Protein 2BWQ (pdb70)

CATH classification: 2.60.40.150

GO terms:
  GO:0044877 protein-containing complex binding (F, IDA)
  GO:0032991 protein-containing complex (C, IDA)
  GO:0019904 protein domain specific binding (F, IDA)
  GO:0006887 exocytosis (P, TAS)
  GO:0005515 protein binding (F, IPI)
  GO:0098684 photoreceptor ribbon synapse (C, IDA)
  GO:0098831 presynaptic active zone cytoplasmic component (C, IDA)

B-factor: mean 17.69, std 7.67, range [7.99, 79.69]

Sequence (122 aa):
QFLSGQLLSIKLWFDKVGHQLLIVTIILLGAKDLPSSREDGRPRNPYVKIYFLPDRSDKNKRRTKTVKKTLEPKWNQTFIYYSPVHHRREFRERMLEITLWDQQSEFLGEILIELLETALLDDEPHWYKLQ

Foldseek 3Di:
DAALWKWKKFWAADAVQQKIKIWTFKIADHDADPVRWAFFKKKKKAKDDPPDPLRIDMFHTHPTDRIDTGGDMDMRPRHHPVCQQPIKMWMWMQGVDDTRFIDIGRRVPDPNPRDIDMDGGD

Nearest PDB structures (foldseek):
  2bwq-assembly1_A  TM=1.008E+00  e=4.999E-25  Rattus norvegicus
  1v27-assembly1_A  TM=9.248E-01  e=2.256E-18  Homo sapiens
  4ts6-assembly1_A  TM=9.741E-01  e=8.248E-16  Drosophila melanogaster
  4lcv-assembly3_C  TM=8.471E-01  e=3.266E-12  Rattus norvegicus
  4ns0-assembly1_A  TM=8.477E-01  e=4.637E-11  Rattus norvegicus

Secondary structure (DSSP, 8-state):
-----EEEEEEEEETTTTEEEEEEEEEESPPPPTTS--B-EEEEEEEESS-SGGGEEEPPPPSSBSS-EEEEEEEE-S--GGGGGG-EEEEEEEE--EEEEEEEEEGGG---SS-EEEEE--

Organism: Rattus norvegicus (NCBI:txid10116)

Solvent-accessible surface area: 7483 Å² total; per-residue (Å²): 232,177,144,46,8,40,0,9,1,55,1,100,18,34,146,131,41,72,54,0,21,0,16,0,50,7,2,58,80,7,41,49,72,181,102,57,153,46,11,38,0,18,0,36,0,17,10,22,75,105,153,52,122,116,18,62,65,94,6,164,41,43,176,162,28,61,98,1,133,21,104,46,76,14,80,3,52,86,0,62,124,212,44,6,191,126,55,54,0,32,1,6,0,57,9,101,125,89,96,16,2,53,12,89,15,86,1,60,117,20,89,47,67,64,99,65,56,121,39,149,5,166

InterPro domains:
  IPR000008 C2 domain [PF00168] (759-868)
  IPR000008 C2 domain [PF00168] (1414-1521)
  IPR000008 C2 domain [PS50004] (743-866)
  IPR000008 C2 domain [PS50004] (1401-15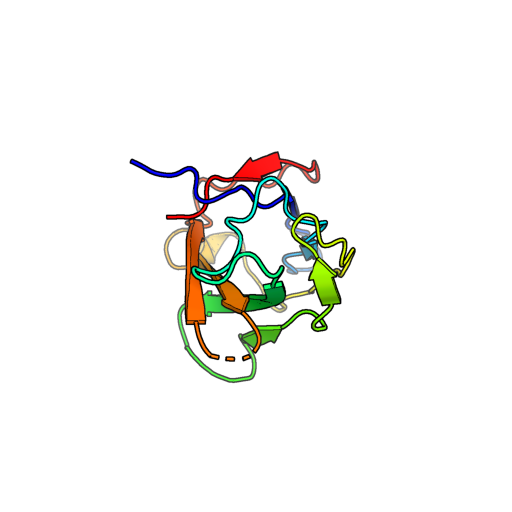19)
  IPR000008 C2 domain [SM00239] (759-866)
  IPR000008 C2 domain [SM00239] (1415-1518)
  IPR001478 PDZ domain [PF00595] (593-674)
  IPR001478 PDZ domain [PS50106] (590-676)
  IPR001478 PDZ domain [SM00228] (599-678)
  IPR010911 Rab-binding domain [PS50916] (26-154)
  IPR011011 Zinc finger, FYVE/PHD-type [SSF57903] (30-161)
  IPR013083 Zinc finger, RING/FYVE/PHD-type [G3DSA:3.30.40.10] (18-173)
  IPR017455 Zinc finger, FYVE-related [PS50178] (86-142)
  IPR035892 C2 domain superfamily [G3DSA:2.60.40.150] (744-869)
  IPR035892 C2 domain superfamily [G3DSA:2.60.40.150] (1385-1534)
  IPR035892 C2 domain superfamily [SSF49562] (742-870)
  IPR035892 C2 domain superfamily [SSF49562] (1406-1526)
  IPR036034 PDZ superfamily [G3DSA:2.30.42.10] (553-679)
  IPR036034 PDZ superfamily [SSF50156] (554-678)
  IPR039032 Rim-like [PTHR12157] (18-1554)

Structure (mmCIF, N/CA/C/O backbone):
data_2BWQ
#
_entry.id   2BWQ
#
_cell.length_a   25.455
_cell.length_b   44.807
_cell.length_c   55.756
_cell.angle_alpha   90.00
_cell.angle_beta   103.86
_cell.angle_gamma   90.00
#
_symmetry.space_group_name_H-M   'P 1 21 1'
#
loop_
_entity.id
_entity.type
_entity.pdbx_description
1 polymer 'REGULATING SYNAPTIC MEMBRANE EXOCYTOSIS PROTEIN 2'
2 non-polymer 'SULFATE ION'
3 water water
#
loop_
_atom_site.group_PDB
_atom_site.id
_atom_site.type_symbol
_atom_site.label_atom_id
_atom_site.label_alt_id
_atom_site.label_comp_id
_atom_site.label_asym_id
_atom_site.label_entity_id
_atom_site.label_seq_id
_atom_site.pdbx_PDB_ins_code
_atom_site.Cartn_x
_atom_site.Cartn_y
_atom_site.Cartn_z
_atom_site.occupancy
_atom_site.B_iso_or_equiv
_atom_site.auth_seq_id
_atom_site.auth_comp_id
_atom_site.auth_asym_id
_atom_site.auth_atom_id
_atom_site.pdbx_PDB_model_num
ATOM 1 N N . GLN A 1 1 ? 20.486 19.816 7.857 1.00 28.61 725 GLN A N 1
ATOM 2 C CA . GLN A 1 1 ? 20.624 20.352 6.452 1.00 28.01 725 GLN A CA 1
ATOM 3 C C . GLN A 1 1 ? 19.501 19.917 5.504 1.00 25.56 725 GLN A C 1
ATOM 4 O O . GLN A 1 1 ? 18.765 20.758 4.998 1.00 26.13 725 GLN A O 1
ATOM 10 N N . PHE A 1 2 ? 19.399 18.615 5.255 1.00 23.18 726 PHE A N 1
ATOM 11 C CA . PHE A 1 2 ? 18.367 18.057 4.405 1.00 22.30 726 PHE A CA 1
ATOM 12 C C . PHE A 1 2 ? 17.351 17.366 5.281 1.00 21.35 726 PHE A C 1
ATOM 13 O O . PHE A 1 2 ? 17.727 16.832 6.369 1.00 21.42 726 PHE A O 1
ATOM 21 N N . LEU A 1 3 ? 16.072 17.309 4.856 1.00 19.73 727 LEU A N 1
ATOM 22 C CA . LEU A 1 3 ? 15.058 16.498 5.566 1.00 21.47 727 LEU A CA 1
ATOM 23 C C . LEU A 1 3 ? 15.383 14.999 5.375 1.00 20.03 727 LEU A C 1
ATOM 24 O O . LEU A 1 3 ? 15.866 14.558 4.311 1.00 20.20 727 LEU A O 1
ATOM 29 N N . SER A 1 4 ? 15.118 14.204 6.399 1.00 20.27 728 SER A N 1
ATOM 30 C CA . SER A 1 4 ? 15.378 12.760 6.355 1.00 20.25 728 SER A CA 1
ATOM 31 C C . SER A 1 4 ? 14.093 11.945 6.231 1.00 19.07 728 SER A C 1
ATOM 32 O O . SER A 1 4 ? 14.138 10.766 5.871 1.00 19.69 728 SER A O 1
ATOM 35 N N . GLY A 1 5 ? 12.954 12.555 6.526 1.00 17.13 729 GLY A N 1
ATOM 36 C CA . GLY A 1 5 ? 11.698 11.805 6.416 1.00 17.11 729 GLY A CA 1
ATOM 37 C C . GLY A 1 5 ? 11.267 11.218 7.747 1.00 16.27 729 GLY A C 1
ATOM 38 O O . GLY A 1 5 ? 11.945 11.280 8.797 1.00 16.35 729 GLY A O 1
ATOM 39 N N . GLN A 1 6 ? 10.098 10.611 7.654 1.00 14.17 730 GLN A N 1
ATOM 40 C CA . GLN A 1 6 ? 9.431 10.113 8.879 1.00 13.15 730 GLN A CA 1
ATOM 41 C C . GLN A 1 6 ? 8.763 8.793 8.581 1.00 13.74 730 GLN A C 1
ATOM 42 O O . GLN A 1 6 ? 8.343 8.541 7.443 1.00 13.50 730 GLN A O 1
ATOM 48 N N A LEU A 1 7 ? 8.541 8.022 9.647 0.50 12.64 731 LEU A N 1
ATOM 49 N N B LEU A 1 7 ? 8.676 7.930 9.606 0.50 12.89 731 LEU A N 1
ATOM 50 C CA A LEU A 1 7 ? 7.932 6.699 9.550 0.50 11.31 731 LEU A CA 1
ATOM 51 C CA B LEU A 1 7 ? 7.914 6.675 9.497 0.50 11.54 731 LEU A CA 1
ATOM 52 C C A LEU A 1 7 ? 6.712 6.588 10.450 0.50 11.16 731 LEU A C 1
ATOM 53 C C B LEU A 1 7 ? 6.669 6.706 10.386 0.50 11.40 731 LEU A C 1
ATOM 54 O O A LEU A 1 7 ? 6.797 6.952 11.640 0.50 11.76 731 LEU A O 1
ATOM 55 O O B LEU A 1 7 ? 6.678 7.312 11.469 0.50 11.89 731 LEU A O 1
ATOM 64 N N . SER A 1 8 ? 5.592 6.102 9.919 1.00 10.80 732 SER A N 1
ATOM 65 C CA . SER A 1 8 ? 4.360 5.938 10.683 1.00 11.54 732 SER A CA 1
ATOM 66 C C . SER A 1 8 ? 4.275 4.538 11.192 1.00 11.99 732 SER A C 1
ATOM 67 O O . SER A 1 8 ? 4.317 3.577 10.438 1.00 13.16 732 SER A O 1
ATOM 70 N N . ILE A 1 9 ? 4.202 4.420 12.534 1.00 12.92 733 ILE A N 1
ATOM 71 C CA . ILE A 1 9 ? 4.289 3.116 13.236 1.00 13.70 733 ILE A CA 1
ATOM 72 C C . ILE A 1 9 ? 3.178 3.096 14.278 1.00 12.72 733 ILE A C 1
ATOM 73 O O . ILE A 1 9 ? 2.921 4.120 14.936 1.00 12.43 733 ILE A O 1
ATOM 78 N N . LYS A 1 10 ? 2.512 1.958 14.417 1.00 12.03 734 LYS A N 1
ATOM 79 C CA . LYS A 1 10 ? 1.481 1.746 15.443 1.00 12.20 734 LYS A CA 1
ATOM 80 C C . LYS A 1 10 ? 1.927 0.624 16.341 1.00 12.36 734 LYS A C 1
ATOM 81 O O . LYS A 1 10 ? 2.343 -0.476 15.861 1.00 14.95 734 LYS A O 1
ATOM 87 N N . LEU A 1 11 ? 1.871 0.832 17.652 1.00 11.00 735 LEU A N 1
ATOM 88 C CA . LEU A 1 11 ? 2.344 -0.157 18.644 1.00 11.26 735 LEU A CA 1
ATOM 89 C C . LEU A 1 11 ? 1.224 -0.528 19.590 1.00 10.16 735 LEU A C 1
ATOM 90 O O . LEU A 1 11 ? 0.504 0.360 20.058 1.00 11.30 735 LEU A O 1
ATOM 95 N N . TRP A 1 12 ? 1.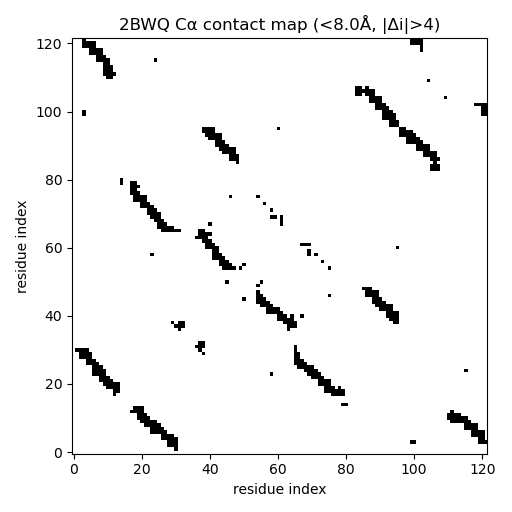182 -1.797 19.969 1.00 10.55 736 TRP A N 1
ATOM 96 C CA . TRP A 1 12 ? 0.254 -2.183 20.998 1.00 11.59 736 TRP A CA 1
ATOM 97 C C . TRP A 1 12 ? 0.776 -3.447 21.682 1.00 11.42 736 TRP A C 1
ATOM 98 O O . TRP A 1 12 ? 1.192 -4.374 20.999 1.00 11.92 736 TRP A O 1
ATOM 109 N N . PHE A 1 13 ? 0.597 -3.478 22.981 1.00 11.47 737 PHE A N 1
ATOM 110 C CA . PHE A 1 13 ? 0.926 -4.685 23.757 1.00 11.11 737 PHE A CA 1
ATOM 111 C C . PHE A 1 13 ? -0.333 -5.389 24.238 1.00 12.29 737 PHE A C 1
ATOM 112 O O . PHE A 1 13 ? -1.189 -4.747 24.833 1.00 13.10 737 PHE A O 1
ATOM 120 N N . ASP A 1 14 ? -0.431 -6.670 23.936 1.00 12.41 738 ASP A N 1
ATOM 121 C CA . ASP A 1 14 ? -1.530 -7.455 24.387 1.00 13.53 738 ASP A CA 1
ATOM 122 C C . ASP A 1 14 ? -1.114 -8.140 25.714 1.00 14.33 738 ASP A C 1
ATOM 123 O O . ASP A 1 14 ? -0.341 -9.155 25.689 1.00 14.71 738 ASP A O 1
ATOM 128 N N . LYS A 1 15 ? -1.493 -7.575 26.871 1.00 18.18 739 LYS A N 1
ATOM 129 C CA . LYS A 1 15 ? -0.956 -8.010 28.180 1.00 23.29 739 LYS A CA 1
ATOM 130 C C . LYS A 1 15 ? -1.419 -9.370 28.642 1.00 24.99 739 LYS A C 1
ATOM 131 O O . LYS A 1 15 ? -0.726 -10.003 29.445 1.00 25.55 739 LYS A O 1
ATOM 137 N N . VAL A 1 16 ? -2.541 -9.840 28.113 1.00 23.93 740 VAL A N 1
ATOM 138 C CA . VAL A 1 16 ? -3.069 -11.157 28.481 1.00 24.46 740 VAL A CA 1
ATOM 139 C C . VAL A 1 16 ? -2.446 -12.219 27.569 1.00 23.44 740 VAL A C 1
ATOM 140 O O . VAL A 1 16 ? -2.166 -13.322 28.032 1.00 24.14 740 VAL A O 1
ATOM 144 N N . GLY A 1 17 ? -2.258 -11.884 26.290 1.00 21.23 741 GLY A N 1
ATOM 145 C CA . GLY A 1 17 ? -1.745 -12.773 25.226 1.00 18.46 741 GLY A CA 1
ATOM 146 C C . GLY A 1 17 ? -0.201 -12.772 25.104 1.00 16.64 741 GLY A C 1
ATOM 147 O O . GLY A 1 17 ? 0.391 -13.614 24.386 1.00 16.23 741 GLY A O 1
ATOM 148 N N . HIS A 1 18 ? 0.38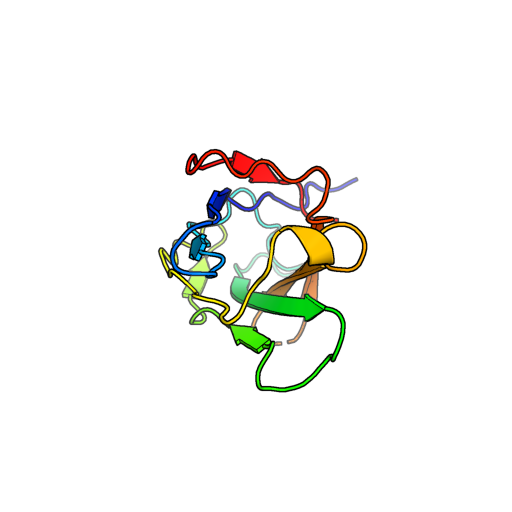3 -11.855 25.849 1.00 16.31 742 HIS A N 1
ATOM 149 C CA . HIS A 1 18 ? 1.845 -11.701 25.911 1.00 12.96 742 HIS A CA 1
ATOM 150 C C . HIS A 1 18 ? 2.465 -11.528 24.529 1.00 13.17 742 HIS A C 1
ATOM 151 O O . HIS A 1 18 ? 3.399 -12.261 24.164 1.00 13.35 742 HIS A O 1
ATOM 158 N N . GLN A 1 19 ? 1.921 -10.577 23.757 1.00 12.02 743 GLN A N 1
ATOM 159 C CA . GLN A 1 19 ? 2.434 -10.294 22.420 1.00 13.30 743 GLN A CA 1
ATOM 160 C C . GLN A 1 19 ? 2.536 -8.814 22.189 1.00 11.82 743 GLN A C 1
ATOM 161 O O . GLN A 1 19 ? 1.671 -8.050 22.653 1.00 12.18 743 GLN A O 1
ATOM 167 N N A LEU A 1 20 ? 3.603 -8.400 21.510 0.50 10.27 744 LEU A N 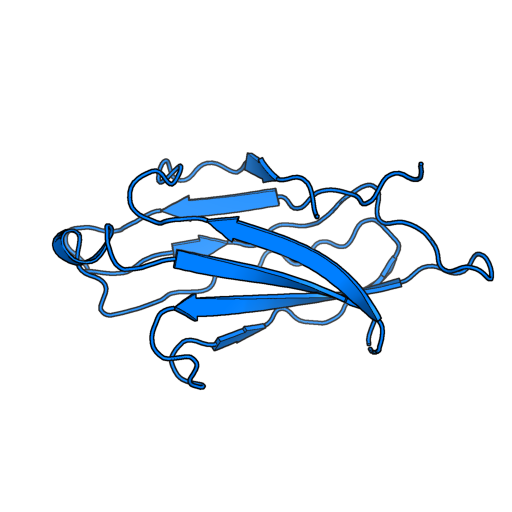1
ATOM 168 N N B LEU A 1 20 ? 3.595 -8.429 21.498 0.50 10.78 744 LEU A N 1
ATOM 169 C CA A LEU A 1 20 ? 3.758 -6.996 21.113 0.50 9.68 744 LEU A CA 1
ATOM 170 C CA B LEU A 1 20 ? 3.761 -7.059 21.085 0.50 10.63 744 LEU A CA 1
ATOM 171 C C A LEU A 1 20 ? 3.524 -6.870 19.606 0.50 10.68 744 LEU A C 1
ATOM 172 C C B LEU A 1 20 ? 3.409 -6.988 19.597 0.50 11.27 744 LEU A C 1
ATOM 173 O O A LEU A 1 20 ? 4.226 -7.522 18.809 0.50 10.86 744 LEU A O 1
ATOM 174 O O B LEU A 1 20 ? 3.899 -7.802 18.797 0.50 11.17 744 LEU A O 1
ATOM 183 N N . ILE A 1 21 ? 2.560 -6.020 19.232 1.00 11.44 745 ILE A N 1
ATOM 184 C CA . ILE A 1 21 ? 2.122 -5.842 17.863 1.00 12.20 745 ILE A CA 1
ATOM 185 C C . ILE A 1 21 ? 2.694 -4.566 17.311 1.00 11.24 745 ILE A C 1
ATOM 186 O O . ILE A 1 21 ? 2.544 -3.483 17.910 1.00 12.63 745 ILE A O 1
ATOM 191 N N . VAL A 1 22 ? 3.471 -4.664 16.232 1.00 11.60 746 VAL A N 1
ATOM 192 C CA . VAL A 1 22 ? 4.123 -3.529 15.643 1.00 11.54 746 VAL A CA 1
ATOM 193 C C . VAL A 1 22 ? 3.667 -3.389 14.222 1.00 13.43 746 VAL A C 1
ATOM 194 O O . VAL A 1 22 ? 4.010 -4.277 13.397 1.00 14.37 746 VAL A O 1
ATOM 198 N N . THR A 1 23 ? 3.013 -2.304 13.858 1.00 12.54 747 THR A N 1
ATOM 199 C CA . THR A 1 23 ? 2.528 -2.160 12.494 1.00 12.92 747 THR A CA 1
ATOM 200 C C . THR A 1 23 ? 3.313 -1.041 11.859 1.00 13.12 747 THR A C 1
ATOM 201 O O . THR A 1 23 ? 3.331 0.066 12.399 1.00 12.83 747 THR A O 1
ATOM 205 N N A ILE A 1 24 ? 4.081 -1.322 10.796 0.50 12.90 748 ILE A N 1
ATOM 206 N N B ILE A 1 24 ? 3.905 -1.343 10.701 0.50 12.89 748 ILE A N 1
ATOM 207 C CA A ILE A 1 24 ? 4.842 -0.274 10.081 0.50 12.28 748 ILE A CA 1
ATOM 208 C CA B ILE A 1 24 ? 4.573 -0.341 9.912 0.50 11.87 748 ILE A CA 1
ATOM 209 C C A ILE A 1 24 ? 3.997 0.094 8.868 0.50 11.75 748 ILE A C 1
ATOM 210 C C B ILE A 1 24 ? 3.596 0.057 8.809 0.50 11.20 748 ILE A C 1
ATOM 211 O O A ILE A 1 24 ? 3.833 -0.721 7.937 0.50 11.13 748 ILE A O 1
ATOM 212 O O B ILE A 1 24 ? 3.195 -0.780 7.963 0.50 11.26 748 ILE A O 1
ATOM 221 N N A LEU A 1 25 ? 3.430 1.306 8.918 0.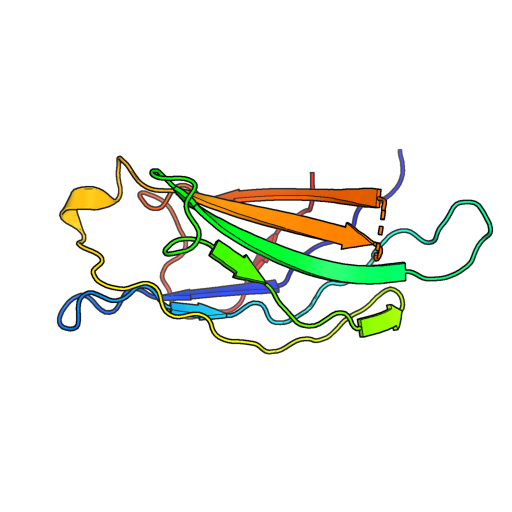50 12.48 749 LEU A N 1
ATOM 222 N N B LEU A 1 25 ? 3.211 1.330 8.795 0.50 11.58 749 LEU A N 1
ATOM 223 C CA A LEU A 1 25 ? 2.437 1.740 7.946 0.50 13.30 749 LEU A CA 1
ATOM 224 C CA B LEU A 1 25 ? 2.218 1.773 7.828 0.50 12.06 749 LEU A CA 1
ATOM 225 C C A LEU A 1 25 ? 3.204 2.153 6.690 0.50 12.90 749 LEU A C 1
ATOM 226 C C B LEU A 1 25 ? 2.979 2.305 6.575 0.50 12.48 749 LEU A C 1
ATOM 227 O O A LEU A 1 25 ? 3.199 1.456 5.722 0.50 13.22 749 LEU A O 1
ATOM 228 O O B LEU A 1 25 ? 2.789 1.771 5.460 0.50 12.23 749 LEU A O 1
ATOM 237 N N . GLY A 1 26 ? 3.880 3.279 6.761 1.00 14.20 750 GLY A N 1
ATOM 238 C CA . GLY A 1 26 ? 4.511 3.923 5.595 1.00 14.41 750 GLY A CA 1
ATOM 239 C C . GLY A 1 26 ? 5.461 4.976 6.032 1.00 15.14 750 GLY A C 1
ATOM 240 O O . GLY A 1 26 ? 5.615 5.217 7.235 1.00 16.80 750 GLY A O 1
ATOM 241 N N . ALA A 1 27 ? 6.132 5.581 5.065 1.00 13.66 751 ALA A N 1
ATOM 242 C CA . ALA A 1 27 ? 7.057 6.678 5.338 1.00 12.47 751 ALA A CA 1
ATOM 243 C C . ALA A 1 27 ? 6.719 7.843 4.424 1.00 13.05 751 ALA A C 1
ATOM 244 O O . ALA A 1 27 ? 6.070 7.628 3.390 1.00 14.13 751 ALA A O 1
ATOM 246 N N . LYS A 1 28 ? 7.076 9.020 4.863 1.00 13.23 752 LYS A N 1
ATOM 247 C CA . LYS A 1 28 ? 6.916 10.190 3.990 1.00 14.79 752 LYS A CA 1
ATOM 248 C C . LYS A 1 28 ? 8.186 10.976 4.016 1.00 13.86 752 LYS A C 1
ATOM 249 O O . LYS A 1 28 ? 9.052 10.851 4.904 1.00 13.61 752 LYS A O 1
ATOM 255 N N . ASP A 1 29 ? 8.248 11.853 2.982 1.00 14.39 753 ASP A N 1
ATOM 256 C CA . ASP A 1 29 ? 9.330 12.849 2.838 1.00 16.83 753 ASP A CA 1
ATOM 257 C C . ASP A 1 29 ? 10.747 12.221 2.802 1.00 14.12 753 ASP A C 1
ATOM 258 O O . ASP A 1 29 ? 11.710 12.791 3.316 1.00 16.16 753 ASP A O 1
ATOM 263 N N . LEU A 1 30 ? 10.870 11.003 2.238 1.00 14.92 754 LEU A N 1
ATOM 264 C CA . LEU A 1 30 ? 12.223 10.384 2.111 1.00 13.17 754 LEU A CA 1
ATOM 265 C C . LEU A 1 30 ? 13.078 11.240 1.177 1.00 13.20 754 LEU A C 1
ATOM 266 O O . LEU A 1 30 ? 12.531 11.798 0.219 1.00 14.07 754 LEU A O 1
ATOM 271 N N . PRO A 1 31 ? 14.362 11.382 1.439 1.00 13.43 755 PRO A N 1
ATOM 272 C CA . PRO A 1 31 ? 15.246 12.121 0.540 1.00 12.94 755 PRO A CA 1
ATOM 273 C C . PRO A 1 31 ? 15.468 11.313 -0.751 1.00 12.15 755 PRO A C 1
ATOM 274 O O . PRO A 1 31 ? 15.736 10.094 -0.715 1.00 13.43 755 PRO A O 1
ATOM 278 N N A SER A 1 32 ? 15.369 11.980 -1.901 0.50 11.29 756 SER A N 1
ATOM 279 N N B SER A 1 32 ? 15.415 11.991 -1.894 0.50 12.13 756 SER A N 1
ATOM 280 C CA A SER A 1 32 ? 15.833 11.381 -3.165 0.50 10.58 756 SER A CA 1
ATOM 281 C CA B SER A 1 32 ? 15.882 11.389 -3.150 0.50 12.18 756 SER A CA 1
ATOM 282 C C A SER A 1 32 ? 17.315 11.006 -3.065 0.50 11.37 756 SER A C 1
ATOM 283 C C B SER A 1 32 ? 17.386 11.120 -3.145 0.50 12.29 756 SER A C 1
ATOM 284 O O A SER A 1 32 ? 17.997 11.376 -2.118 0.50 11.19 756 SER A O 1
ATOM 285 O O B SER A 1 32 ? 18.180 11.721 -2.391 0.50 12.81 756 SER A O 1
ATOM 290 N N . ARG A 1 33 ? 17.788 10.201 -4.010 1.00 10.87 757 ARG A N 1
ATOM 291 C CA . ARG A 1 33 ? 19.214 9.930 -4.186 1.00 11.52 757 ARG A CA 1
ATOM 292 C C . ARG A 1 33 ? 19.924 11.127 -4.704 1.00 11.70 757 ARG A C 1
ATOM 293 O O . ARG A 1 33 ? 19.319 12.042 -5.263 1.00 11.71 757 ARG A O 1
ATOM 301 N N . GLU A 1 34 ? 21.255 11.102 -4.631 1.00 11.39 758 GLU A N 1
ATOM 302 C CA . GLU A 1 34 ? 21.996 12.236 -5.104 1.00 13.30 758 GLU A CA 1
ATOM 303 C C . GLU A 1 34 ? 21.721 12.541 -6.579 1.00 10.59 758 GLU A C 1
ATOM 304 O O . GLU A 1 34 ? 21.751 13.697 -7.008 1.00 11.18 758 GLU A O 1
ATOM 310 N N . ASP A 1 35 ? 21.486 11.481 -7.350 1.00 9.98 759 ASP A N 1
ATOM 311 C CA . ASP A 1 35 ? 21.221 11.596 -8.790 1.00 9.55 759 ASP A CA 1
ATOM 312 C C . ASP A 1 35 ? 19.743 11.919 -9.091 1.00 8.75 759 ASP A C 1
ATOM 313 O O . ASP A 1 35 ? 19.357 11.944 -10.243 1.00 7.99 759 ASP A O 1
ATOM 318 N N . GLY A 1 36 ? 18.991 12.244 -8.063 1.00 9.30 760 GLY A N 1
ATOM 319 C CA . GLY A 1 36 ? 17.613 12.668 -8.314 1.00 9.35 760 GLY A CA 1
ATOM 320 C C . GLY A 1 36 ? 16.567 11.581 -8.380 1.00 9.64 760 GLY A C 1
ATOM 321 O O . GLY A 1 36 ? 15.370 11.897 -8.485 1.00 9.90 760 GLY A O 1
ATOM 322 N N . ARG A 1 37 ? 16.967 10.308 -8.356 1.00 9.11 761 ARG A N 1
ATOM 323 C CA . ARG A 1 37 ? 16.009 9.227 -8.503 1.00 9.90 761 ARG A CA 1
ATOM 324 C C . ARG A 1 37 ? 15.459 8.859 -7.137 1.00 10.23 761 ARG A C 1
ATOM 325 O O . ARG A 1 37 ? 16.048 9.175 -6.103 1.00 10.13 761 ARG A O 1
ATOM 333 N N . PRO A 1 38 ? 14.324 8.198 -7.111 1.00 10.79 762 PRO A N 1
ATOM 334 C CA . PRO A 1 38 ? 13.712 7.789 -5.866 1.00 12.84 762 PRO A CA 1
ATOM 335 C C . PRO A 1 38 ? 14.381 6.526 -5.279 1.00 12.09 762 PRO A C 1
ATOM 336 O O . PRO A 1 38 ? 15.345 5.998 -5.830 1.00 12.41 762 PRO A O 1
ATOM 340 N N . ARG A 1 39 ? 13.870 6.111 -4.126 1.00 12.41 763 ARG A N 1
ATOM 341 C CA . ARG A 1 39 ? 14.424 5.025 -3.337 1.00 12.41 763 ARG A CA 1
ATOM 342 C C . ARG A 1 39 ? 13.681 3.704 -3.620 1.00 12.71 763 ARG A C 1
ATOM 343 O O . ARG A 1 39 ? 12.582 3.712 -4.145 1.00 12.82 763 ARG A O 1
ATOM 351 N N . ASN A 1 40 ? 14.265 2.610 -3.158 1.00 12.33 764 ASN A N 1
ATOM 352 C CA . ASN A 1 40 ? 13.605 1.316 -3.044 1.00 12.36 764 ASN A CA 1
ATOM 353 C C . ASN A 1 40 ? 13.607 0.945 -1.586 1.00 12.02 764 ASN A C 1
ATOM 354 O O . ASN A 1 40 ? 14.494 0.218 -1.120 1.00 12.54 764 ASN A O 1
ATOM 359 N N . PRO A 1 41 ? 12.684 1.527 -0.826 1.00 12.47 765 PRO A N 1
ATOM 360 C CA . PRO A 1 41 ? 12.817 1.431 0.648 1.00 12.07 765 PRO A CA 1
ATOM 361 C C . PRO A 1 41 ? 12.233 0.170 1.302 1.00 12.75 765 PRO A C 1
ATOM 362 O O . PRO A 1 41 ? 11.181 -0.351 0.869 1.00 12.24 765 PRO A O 1
ATOM 366 N N . TYR A 1 42 ? 12.913 -0.263 2.374 1.00 12.09 766 TYR A N 1
ATOM 367 C CA . TYR A 1 42 ? 12.362 -1.280 3.287 1.00 12.33 766 TYR A CA 1
ATOM 368 C C . TYR A 1 42 ? 12.740 -0.905 4.685 1.00 11.96 766 TYR A C 1
ATOM 369 O O . TYR A 1 42 ? 13.687 -0.192 4.911 1.00 12.32 766 TYR A O 1
ATOM 378 N N . VAL A 1 43 ? 11.974 -1.476 5.618 1.00 12.92 767 VAL A N 1
ATOM 379 C CA . VAL A 1 43 ? 12.230 -1.312 7.045 1.00 12.27 767 VAL A CA 1
ATOM 380 C C . VAL A 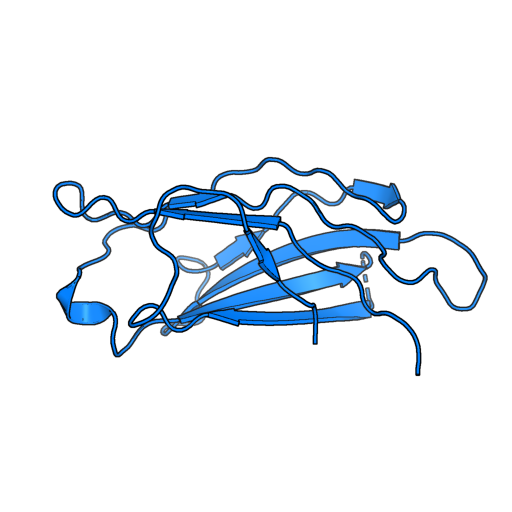1 43 ? 12.611 -2.632 7.667 1.00 12.53 767 VAL A C 1
ATOM 381 O O . VAL A 1 43 ? 12.034 -3.645 7.344 1.00 13.09 767 VAL A O 1
ATOM 385 N N . LYS A 1 44 ? 13.635 -2.608 8.511 1.00 11.11 768 LYS A N 1
ATOM 386 C CA . LYS A 1 44 ? 14.066 -3.748 9.343 1.00 11.10 768 LYS A CA 1
ATOM 387 C C . LYS A 1 44 ? 13.814 -3.407 10.792 1.00 11.47 768 LYS A C 1
ATOM 388 O O . LYS A 1 44 ? 14.031 -2.255 11.217 1.00 12.46 768 LYS A O 1
ATOM 394 N N . ILE A 1 45 ? 13.306 -4.399 11.518 1.00 13.09 769 ILE A N 1
ATOM 395 C CA . ILE A 1 45 ? 13.094 -4.201 12.947 1.00 15.40 769 ILE A CA 1
ATOM 396 C C . ILE A 1 45 ? 13.743 -5.308 13.724 1.00 16.30 769 ILE A C 1
ATOM 397 O O . ILE A 1 45 ? 13.539 -6.499 13.394 1.00 17.41 769 ILE A O 1
ATOM 402 N N . TYR A 1 46 ? 14.528 -4.968 14.725 1.00 14.64 770 TYR A N 1
ATOM 403 C CA . TYR A 1 46 ? 15.003 -5.904 15.754 1.00 12.90 770 TYR A CA 1
ATOM 404 C C . TYR A 1 46 ? 14.387 -5.522 17.066 1.00 13.59 770 TYR A C 1
ATOM 405 O O . TYR A 1 46 ? 14.361 -4.358 17.516 1.00 14.61 770 TYR A O 1
ATOM 414 N N . PHE A 1 47 ? 13.833 -6.527 17.743 1.00 14.25 771 PHE A N 1
ATOM 415 C CA . PHE A 1 47 ? 13.367 -6.408 19.116 1.00 13.42 771 PHE A CA 1
ATOM 416 C C . PHE A 1 47 ? 14.508 -6.884 19.972 1.00 13.37 771 PHE A C 1
ATOM 417 O O . PHE A 1 47 ? 14.794 -8.089 20.008 1.00 15.12 771 PHE A O 1
ATOM 425 N N . LEU A 1 48 ? 15.165 -5.949 20.600 1.00 12.86 772 LEU A N 1
ATOM 426 C CA . LEU A 1 48 ? 16.437 -6.250 21.346 1.00 13.59 772 LEU A CA 1
ATOM 427 C C . LEU A 1 48 ? 16.202 -6.285 22.829 1.00 15.45 772 LEU A C 1
ATOM 428 O O . LEU A 1 48 ? 15.260 -5.698 23.333 1.00 14.84 772 LEU A O 1
ATOM 433 N N . PRO A 1 49 ? 17.024 -6.988 23.613 1.00 17.90 773 PRO A N 1
ATOM 434 C CA . PRO A 1 49 ? 18.126 -7.792 23.174 1.00 22.67 773 PRO A CA 1
ATOM 435 C C . PRO A 1 49 ? 17.797 -9.113 22.559 1.00 24.56 773 PRO A C 1
ATOM 436 O O . PRO A 1 49 ? 16.615 -9.507 22.336 1.00 26.99 773 PRO A O 1
ATOM 440 N N . ASP A 1 50 ? 18.922 -9.813 22.397 1.00 27.94 774 ASP 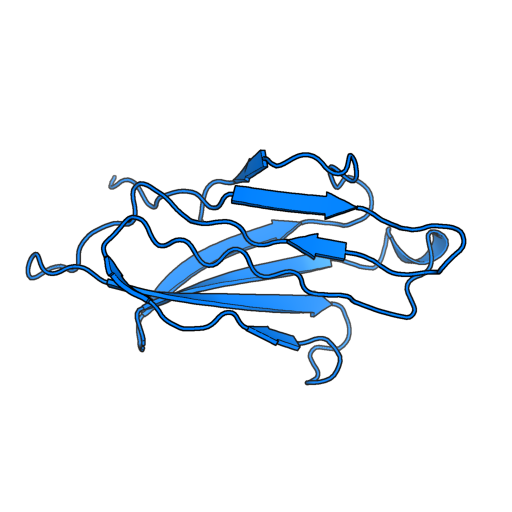A N 1
ATOM 441 C CA . ASP A 1 50 ? 19.118 -10.809 21.413 1.00 29.43 774 ASP A CA 1
ATOM 442 C C . ASP A 1 50 ? 18.863 -10.311 20.009 1.00 29.25 774 ASP A C 1
ATOM 443 O O . ASP A 1 50 ? 17.723 -10.266 19.519 1.00 27.70 774 ASP A O 1
ATOM 448 N N . ARG A 1 51 ? 19.955 -9.898 19.370 1.00 27.33 775 ARG A N 1
ATOM 449 C CA . ARG A 1 51 ? 19.971 -9.639 17.959 1.00 28.79 775 ARG A CA 1
ATOM 450 C C . ARG A 1 51 ? 20.076 -11.004 17.274 1.00 28.60 775 ARG A C 1
ATOM 451 O O . ARG A 1 51 ? 21.192 -11.459 16.938 1.00 30.80 775 ARG A O 1
ATOM 459 N N . SER A 1 52 ? 18.939 -11.686 17.132 1.00 26.68 776 SER A N 1
ATOM 460 C CA . SER A 1 52 ? 18.859 -12.963 16.388 1.00 26.91 776 SER A CA 1
ATOM 461 C C . SER A 1 52 ? 17.648 -12.967 15.481 1.00 26.69 776 SER A C 1
ATOM 462 O O . SER A 1 52 ? 16.786 -12.107 15.610 1.00 25.51 776 SER A O 1
ATOM 465 N N . ASP A 1 53 ? 17.568 -13.947 14.587 1.00 25.19 777 ASP A N 1
ATOM 466 C CA . ASP A 1 53 ? 16.539 -14.003 13.559 1.00 24.52 777 ASP A CA 1
ATOM 467 C C . ASP A 1 53 ? 15.168 -13.997 14.194 1.00 22.86 777 ASP A C 1
ATOM 468 O O . ASP A 1 53 ? 14.234 -13.418 13.644 1.00 22.34 777 ASP A O 1
ATOM 473 N N . LYS A 1 54 ? 15.041 -14.650 15.348 1.00 20.80 778 LYS A N 1
ATOM 474 C CA . LYS A 1 54 ? 13.764 -14.739 16.020 1.00 20.03 778 LYS A CA 1
ATOM 475 C C . LYS A 1 54 ? 13.183 -13.344 16.286 1.00 18.97 778 LYS A C 1
ATOM 476 O O . LYS A 1 54 ? 11.982 -13.155 16.356 1.00 19.56 778 LYS A O 1
ATOM 482 N N . ASN A 1 55 ? 14.087 -12.402 16.544 1.00 16.94 779 ASN A N 1
ATOM 483 C CA . ASN A 1 55 ? 13.731 -11.029 16.944 1.00 16.28 779 ASN A CA 1
ATOM 484 C C . ASN A 1 55 ? 13.787 -10.069 15.748 1.00 15.46 779 ASN A C 1
ATOM 485 O O . ASN A 1 55 ? 13.599 -8.838 15.902 1.00 14.86 779 ASN A O 1
ATOM 490 N N . LYS A 1 56 ? 13.981 -10.582 14.552 1.00 14.69 780 LYS A N 1
ATOM 491 C CA . LYS A 1 56 ? 14.167 -9.793 13.345 1.00 14.87 780 LYS A CA 1
ATOM 492 C C . LYS A 1 56 ? 12.913 -9.855 12.473 1.00 14.37 780 LYS A C 1
ATOM 493 O O . LYS A 1 56 ? 12.370 -10.943 12.239 1.00 14.02 780 LYS A O 1
ATOM 499 N N . ARG A 1 57 ? 12.531 -8.725 11.929 1.00 12.20 781 ARG A N 1
ATOM 500 C CA . ARG A 1 57 ? 11.451 -8.656 10.921 1.00 12.14 781 ARG A CA 1
ATOM 501 C C . ARG A 1 57 ? 11.808 -7.642 9.864 1.00 12.52 781 ARG A C 1
ATOM 502 O O . ARG A 1 57 ? 12.555 -6.671 10.152 1.00 13.10 781 ARG A O 1
ATOM 510 N N . ARG A 1 58 ? 11.258 -7.811 8.651 1.00 11.82 782 ARG A N 1
ATOM 511 C CA . ARG A 1 58 ? 11.525 -6.848 7.600 1.00 12.74 782 ARG A CA 1
ATOM 512 C C . ARG A 1 58 ? 10.268 -6.652 6.786 1.00 12.93 782 ARG A C 1
ATOM 513 O O . ARG A 1 58 ? 9.562 -7.627 6.517 1.00 13.84 782 ARG A O 1
ATOM 521 N N . THR A 1 59 ? 10.015 -5.412 6.365 1.00 13.05 783 THR A N 1
ATOM 522 C CA . THR A 1 59 ? 8.987 -5.196 5.330 1.00 12.19 783 THR A CA 1
ATOM 523 C C . THR A 1 59 ? 9.478 -5.670 3.970 1.00 11.36 783 THR A C 1
ATOM 524 O O . THR A 1 59 ? 10.674 -5.854 3.736 1.00 13.37 783 THR A O 1
ATOM 528 N N . LYS A 1 60 ? 8.516 -5.792 3.065 1.00 12.15 784 LYS A N 1
ATOM 529 C CA . LYS A 1 60 ? 8.853 -5.861 1.639 1.00 11.97 784 LYS A CA 1
ATOM 530 C C . LYS A 1 60 ? 9.508 -4.536 1.186 1.00 11.01 784 LYS A C 1
ATOM 531 O O . LYS A 1 60 ? 9.479 -3.506 1.892 1.00 11.11 784 LYS A O 1
ATOM 537 N N . THR A 1 61 ? 10.125 -4.583 0.016 1.00 12.60 785 THR A N 1
ATOM 538 C CA . THR A 1 61 ? 10.809 -3.398 -0.537 1.00 12.62 785 THR A CA 1
ATOM 539 C C . THR A 1 61 ? 9.917 -2.772 -1.598 1.00 12.26 785 THR A C 1
ATOM 540 O O . THR A 1 61 ? 9.529 -3.429 -2.542 1.00 13.21 785 THR A O 1
ATOM 544 N N . VAL A 1 62 ? 9.527 -1.532 -1.428 1.00 13.03 786 VAL A N 1
ATOM 545 C CA . VAL A 1 62 ? 8.722 -0.850 -2.458 1.00 13.70 786 VAL A CA 1
ATOM 546 C C . VAL A 1 62 ? 9.649 -0.314 -3.537 1.00 13.70 786 VAL A C 1
ATOM 547 O O . VAL A 1 62 ? 10.748 0.165 -3.212 1.00 14.38 786 VAL A O 1
ATOM 551 N N . LYS A 1 63 ? 9.247 -0.433 -4.794 1.00 14.74 787 LYS A N 1
ATOM 552 C CA . LYS A 1 63 ? 10.081 0.056 -5.890 1.00 16.48 787 LYS A CA 1
ATOM 553 C C . LYS A 1 63 ? 9.831 1.541 -6.179 1.00 15.20 787 LYS A C 1
ATOM 554 O O . LYS A 1 63 ? 8.671 1.967 -6.299 1.00 15.48 787 LYS A O 1
ATOM 560 N N . LYS A 1 64 ? 10.907 2.306 -6.261 1.00 13.24 788 LYS A N 1
ATOM 561 C CA . LYS A 1 64 ? 10.891 3.659 -6.864 1.00 13.74 788 LYS A CA 1
ATOM 562 C C . LYS A 1 64 ? 9.873 4.603 -6.230 1.00 13.65 788 LYS A C 1
ATOM 563 O O . LYS A 1 64 ? 8.860 5.014 -6.847 1.00 14.47 788 LYS A O 1
ATOM 569 N N . THR A 1 65 ? 10.097 4.934 -4.969 1.00 13.22 789 THR A N 1
ATOM 570 C CA . THR A 1 65 ? 9.204 5.891 -4.317 1.00 12.88 789 THR A CA 1
ATOM 571 C C . THR A 1 65 ? 9.946 6.646 -3.212 1.00 13.79 789 THR A C 1
ATOM 572 O O . THR A 1 65 ? 10.970 6.182 -2.718 1.00 14.69 789 THR A O 1
ATOM 576 N N . LEU A 1 66 ? 9.341 7.761 -2.803 1.00 12.87 790 LEU A N 1
ATOM 577 C CA . LEU A 1 66 ? 9.725 8.544 -1.613 1.00 13.09 790 LEU A CA 1
ATOM 578 C C . LEU A 1 66 ? 8.647 8.539 -0.535 1.00 12.90 790 LEU A C 1
ATOM 579 O O . LEU A 1 66 ? 8.819 9.151 0.524 1.00 13.95 790 LEU A O 1
ATOM 584 N N . GLU A 1 67 ? 7.563 7.833 -0.806 1.00 14.32 791 GLU A N 1
ATOM 585 C CA . GLU A 1 67 ? 6.428 7.767 0.106 1.00 14.99 791 GLU A CA 1
ATOM 586 C C . GLU A 1 67 ? 5.886 6.319 0.158 1.00 13.24 791 GLU A C 1
ATOM 587 O O . GLU A 1 67 ? 4.731 6.081 -0.186 1.00 15.21 791 GLU A O 1
ATOM 593 N N . PRO A 1 68 ? 6.708 5.372 0.595 1.00 12.38 792 PRO A N 1
ATOM 594 C CA . PRO A 1 68 ? 6.324 3.943 0.574 1.00 12.81 792 PRO A CA 1
ATOM 595 C C . PRO A 1 68 ? 5.200 3.661 1.543 1.00 12.76 792 PRO A C 1
ATOM 596 O O . PRO A 1 68 ? 5.144 4.252 2.630 1.00 13.83 792 PRO A O 1
ATOM 600 N N . LYS A 1 69 ? 4.368 2.711 1.193 1.00 14.15 793 LYS A N 1
ATOM 601 C CA . LYS A 1 69 ? 3.262 2.253 2.053 1.00 14.04 793 LYS A CA 1
ATOM 602 C C . LYS A 1 69 ? 3.417 0.757 2.127 1.00 14.58 793 LYS A C 1
ATOM 603 O O . LYS A 1 69 ? 3.236 0.031 1.152 1.00 18.06 793 LYS A O 1
ATOM 609 N N . TRP A 1 70 ? 3.780 0.272 3.281 1.00 12.87 794 TRP A N 1
ATOM 610 C CA . TRP A 1 70 ? 3.906 -1.162 3.478 1.00 12.81 794 TRP A CA 1
ATOM 611 C C . TRP A 1 70 ? 2.700 -1.784 4.143 1.00 14.14 794 TRP A C 1
ATOM 612 O O . TRP A 1 70 ? 2.305 -2.883 3.775 1.00 13.91 794 TRP A O 1
ATOM 623 N N . ASN A 1 71 ? 2.180 -1.121 5.174 1.00 13.01 795 ASN A N 1
ATOM 624 C CA . ASN A 1 71 ? 1.012 -1.648 5.921 1.00 13.54 795 ASN A CA 1
ATOM 625 C C . ASN A 1 71 ? 1.186 -3.086 6.382 1.00 14.37 795 ASN A C 1
ATOM 626 O O . ASN A 1 71 ? 0.309 -3.920 6.168 1.00 16.27 795 ASN A O 1
ATOM 631 N N . GLN A 1 72 ? 2.313 -3.370 7.042 1.00 13.71 796 GLN A N 1
ATOM 632 C CA . GLN A 1 72 ? 2.632 -4.715 7.517 1.00 14.07 796 GLN A CA 1
ATOM 633 C C . GLN A 1 72 ? 2.612 -4.749 9.036 1.00 12.36 796 GLN A C 1
ATOM 634 O O . GLN A 1 72 ? 3.122 -3.820 9.684 1.00 14.84 796 GLN A O 1
ATOM 640 N N . THR A 1 73 ? 2.064 -5.822 9.590 1.00 12.51 797 THR A N 1
ATOM 641 C CA . THR A 1 73 ? 1.989 -6.022 11.035 1.00 12.31 797 THR A CA 1
ATOM 642 C C . THR A 1 73 ? 2.871 -7.172 11.423 1.00 12.42 797 THR A C 1
ATOM 643 O O . THR A 1 73 ? 2.753 -8.295 10.913 1.00 12.60 797 THR A O 1
ATOM 647 N N . PHE A 1 74 ? 3.771 -6.846 12.326 1.00 12.95 798 PHE A N 1
ATOM 648 C CA . PHE A 1 74 ? 4.681 -7.814 12.891 1.00 12.82 798 PHE A CA 1
ATOM 649 C C . PHE A 1 74 ? 4.197 -8.184 14.312 1.00 13.23 798 PHE A C 1
ATOM 650 O O . PHE A 1 74 ? 3.717 -7.312 15.020 1.00 13.44 798 PHE A O 1
ATOM 658 N N . ILE A 1 75 ? 4.418 -9.409 14.726 1.00 13.64 799 ILE A N 1
ATOM 659 C CA . ILE A 1 75 ? 3.981 -9.872 16.038 1.00 14.20 799 ILE A CA 1
ATOM 660 C C . ILE A 1 75 ? 5.189 -10.478 16.731 1.00 12.69 799 ILE A C 1
ATOM 661 O O . ILE A 1 75 ? 5.804 -11.421 16.189 1.00 14.86 799 ILE A O 1
ATOM 666 N N A TYR A 1 76 ? 5.525 -9.934 17.889 0.50 12.48 800 TYR A N 1
ATOM 667 N N B TYR A 1 76 ? 5.585 -9.922 17.873 0.50 12.89 800 TYR A N 1
ATOM 668 C CA A TYR A 1 76 ? 6.629 -10.438 18.694 0.50 11.99 800 TYR A CA 1
ATOM 669 C CA B TYR A 1 76 ? 6.687 -10.516 18.662 0.50 12.36 800 TYR A CA 1
ATOM 670 C C A TYR A 1 76 ? 5.990 -11.251 19.819 0.50 12.28 800 TYR A C 1
ATOM 671 C C B TYR A 1 76 ? 6.106 -11.184 19.871 0.50 12.56 800 TYR A C 1
ATOM 672 O O A TYR A 1 76 ? 5.044 -10.793 20.457 0.50 11.83 800 TYR A O 1
ATOM 673 O O B TYR A 1 76 ? 5.367 -10.504 20.648 0.50 10.73 800 TYR A O 1
ATOM 690 N N . SER A 1 77 ? 6.463 -12.465 20.072 1.00 12.38 801 SER A N 1
ATOM 691 C CA . SER A 1 77 ? 5.929 -13.229 21.178 1.00 14.24 801 SER A CA 1
ATOM 692 C C . SER A 1 77 ? 6.940 -14.297 21.551 1.00 15.18 801 SER A C 1
ATOM 693 O O . SER A 1 77 ? 7.600 -14.795 20.635 1.00 15.79 801 SER A O 1
ATOM 696 N N . PRO A 1 78 ? 7.076 -14.651 22.830 1.00 14.94 802 PRO A N 1
ATOM 697 C CA . PRO A 1 78 ? 6.352 -14.104 23.980 1.00 13.70 802 PRO A CA 1
ATOM 698 C C . PRO A 1 78 ? 6.955 -12.800 24.425 1.00 14.64 802 PRO A C 1
ATOM 699 O O . PRO A 1 78 ? 8.191 -12.591 24.299 1.00 16.59 802 PRO A O 1
ATOM 703 N N . VAL A 1 79 ? 6.119 -11.886 24.894 1.00 12.55 803 VAL A N 1
ATOM 704 C CA . VAL A 1 79 ? 6.568 -10.610 25.489 1.00 12.87 803 VAL A CA 1
ATOM 705 C C . VAL A 1 79 ? 5.850 -10.363 26.795 1.00 12.83 803 VAL A C 1
ATOM 706 O O . VAL A 1 79 ? 4.628 -10.579 26.880 1.00 13.97 803 VAL A O 1
ATOM 710 N N A HIS A 1 80 ? 6.601 -9.900 27.791 0.50 13.05 804 HIS A N 1
ATOM 711 N N B HIS A 1 80 ? 6.588 -10.010 27.854 0.50 13.11 804 HIS A N 1
ATOM 712 C CA A HIS A 1 80 ? 6.129 -9.749 29.146 0.50 13.37 804 HIS A CA 1
ATOM 713 C CA B HIS A 1 80 ? 5.966 -9.706 29.138 0.50 13.95 804 HIS A CA 1
ATOM 714 C C A HIS A 1 80 ? 6.312 -8.304 29.628 0.50 14.24 804 HIS A C 1
ATOM 715 C C B HIS A 1 80 ? 6.215 -8.260 29.505 0.50 14.15 804 HIS A C 1
ATOM 716 O O A HIS A 1 80 ? 7.433 -7.797 29.489 0.50 13.42 804 HIS A O 1
ATOM 717 O O B HIS A 1 80 ? 7.277 -7.731 29.233 0.50 14.28 804 HIS A O 1
ATOM 730 N N . ARG A 1 81 ? 5.254 -7.708 30.203 1.00 15.48 805 ARG A N 1
ATOM 731 C CA . ARG A 1 81 ? 5.319 -6.316 30.709 1.00 16.71 805 ARG A CA 1
ATOM 732 C C . ARG A 1 81 ? 6.590 -6.106 31.598 1.00 16.00 805 ARG A C 1
ATOM 733 O O . ARG A 1 81 ? 7.291 -5.060 31.539 1.00 15.59 805 ARG A O 1
ATOM 741 N N . ARG A 1 82 ? 6.896 -7.110 32.406 1.00 14.63 806 ARG A N 1
ATOM 742 C CA . ARG A 1 82 ? 8.022 -6.934 33.328 1.00 15.34 806 ARG A CA 1
ATOM 743 C C . ARG A 1 82 ? 9.375 -6.722 32.616 1.00 14.49 806 ARG A C 1
ATOM 744 O O . ARG A 1 82 ? 10.385 -6.367 33.241 1.00 17.30 806 ARG A O 1
ATOM 752 N N . GLU A 1 83 ? 9.409 -7.042 31.327 1.00 15.38 807 GLU A N 1
ATOM 753 C CA . GLU A 1 83 ? 10.635 -7.024 30.545 1.00 16.90 807 GLU A CA 1
ATOM 754 C C . GLU A 1 83 ? 10.809 -5.647 29.892 1.00 16.80 807 GLU A C 1
ATOM 755 O O . GLU A 1 83 ? 11.843 -5.406 29.281 1.00 17.49 807 GLU A O 1
ATOM 761 N N . PHE A 1 84 ? 9.845 -4.761 30.007 1.00 15.29 808 PHE A N 1
ATOM 762 C CA . PHE A 1 84 ? 9.898 -3.546 29.148 1.00 15.27 808 PHE A CA 1
ATOM 763 C C . PHE A 1 84 ? 11.104 -2.672 29.450 1.00 16.57 808 PHE A C 1
ATOM 764 O O . PHE A 1 84 ? 11.602 -2.077 28.495 1.00 15.81 808 PHE A O 1
ATOM 772 N N . ARG A 1 85 ? 11.600 -2.599 30.684 1.00 16.33 809 ARG A N 1
ATOM 773 C CA . ARG A 1 85 ? 12.778 -1.744 30.970 1.00 19.57 809 ARG A CA 1
ATOM 774 C C . ARG A 1 85 ? 14.032 -2.221 30.291 1.00 18.31 809 ARG A C 1
ATOM 775 O O . ARG A 1 85 ? 15.001 -1.479 30.175 1.00 20.53 809 ARG A O 1
ATOM 783 N N . GLU A 1 86 ? 13.999 -3.468 29.837 1.00 15.99 810 GLU A N 1
ATOM 784 C CA . GLU A 1 86 ? 15.125 -4.132 29.220 1.00 17.71 810 GLU A CA 1
ATOM 785 C C . GLU A 1 86 ? 14.891 -4.481 27.747 1.00 16.70 810 GLU A C 1
ATOM 786 O O . GLU A 1 86 ? 15.516 -5.408 27.212 1.00 18.50 810 GLU A O 1
ATOM 792 N N . ARG A 1 87 ? 13.915 -3.832 27.101 1.00 13.56 811 ARG A N 1
ATOM 793 C CA . ARG A 1 87 ? 13.611 -4.159 25.673 1.00 12.68 811 ARG A CA 1
ATOM 794 C C . ARG A 1 87 ? 13.496 -2.859 24.903 1.00 11.54 811 ARG A C 1
ATOM 795 O O . ARG A 1 87 ? 13.039 -1.822 25.442 1.00 12.68 811 ARG A O 1
ATOM 803 N N . MET A 1 88 ? 13.903 -2.931 23.646 1.00 10.65 812 MET A N 1
ATOM 804 C CA . MET A 1 88 ? 13.764 -1.809 22.728 1.00 12.03 812 MET A CA 1
ATOM 805 C C . MET A 1 88 ? 13.576 -2.280 21.320 1.00 12.08 812 MET A C 1
ATOM 806 O O . MET A 1 88 ? 13.989 -3.391 20.968 1.00 12.34 812 MET A O 1
ATOM 811 N N . LEU A 1 89 ? 12.925 -1.464 20.517 1.00 11.16 813 LEU A N 1
ATOM 812 C CA . LEU A 1 89 ? 12.771 -1.747 19.103 1.00 11.81 813 LEU A CA 1
ATOM 813 C C . LEU A 1 89 ? 13.719 -0.915 18.296 1.00 11.30 813 LEU A C 1
ATOM 814 O O . LEU A 1 89 ? 13.697 0.317 18.374 1.00 12.13 813 LEU A O 1
ATOM 819 N N . GLU A 1 90 ? 14.622 -1.573 17.563 1.00 10.36 814 GLU A N 1
ATOM 820 C CA . GLU A 1 90 ? 15.543 -0.884 16.650 1.00 11.11 814 GLU A CA 1
ATOM 821 C C . GLU A 1 90 ? 14.966 -0.961 15.252 1.00 11.04 814 GLU A C 1
ATOM 822 O O . GLU A 1 90 ? 14.865 -2.027 14.642 1.00 10.46 814 GLU A O 1
ATOM 828 N N . ILE A 1 91 ? 14.510 0.181 14.777 1.00 10.77 815 ILE A N 1
ATOM 829 C CA . ILE A 1 91 ? 13.797 0.306 13.493 1.00 12.25 815 ILE A CA 1
ATOM 830 C C . ILE A 1 91 ? 14.670 1.070 12.532 1.00 11.40 815 ILE A C 1
ATOM 831 O O . ILE A 1 91 ? 15.049 2.190 12.814 1.00 12.34 815 ILE A O 1
ATOM 836 N N . THR A 1 92 ? 15.053 0.437 11.435 1.00 11.98 816 THR A N 1
ATOM 837 C CA . THR A 1 92 ? 15.961 1.062 10.460 1.00 12.13 816 THR A CA 1
ATOM 838 C C . THR A 1 92 ? 15.352 1.027 9.100 1.00 12.25 816 THR A C 1
ATOM 839 O O . THR A 1 92 ? 14.681 0.060 8.716 1.00 13.96 816 THR A O 1
ATOM 843 N N . LEU A 1 93 ? 15.614 2.102 8.322 1.00 12.26 817 LEU A N 1
ATOM 844 C CA . LEU A 1 93 ? 15.096 2.229 6.961 1.00 13.34 817 LEU A CA 1
ATOM 845 C C . LEU A 1 93 ? 16.303 2.161 6.015 1.00 12.63 817 LEU A C 1
ATOM 846 O O . LEU A 1 93 ? 17.346 2.744 6.289 1.00 13.22 817 LEU A O 1
ATOM 851 N N . TRP A 1 94 ? 16.099 1.483 4.872 1.00 12.56 818 TRP A N 1
ATOM 852 C CA . TRP A 1 94 ? 17.160 1.148 3.920 1.00 12.80 818 TRP A CA 1
ATOM 853 C C . TRP A 1 94 ? 16.678 1.377 2.505 1.00 13.76 818 TRP A C 1
ATOM 854 O O . TRP A 1 94 ? 15.513 1.159 2.207 1.00 14.66 818 TRP A O 1
ATOM 865 N N . ASP A 1 95 ? 17.614 1.794 1.637 1.00 12.32 819 ASP A N 1
ATOM 866 C CA . ASP A 1 95 ? 17.415 1.883 0.173 1.00 12.74 819 ASP A CA 1
ATOM 867 C C . ASP A 1 95 ? 18.082 0.673 -0.447 1.00 12.43 819 ASP A C 1
ATOM 868 O O . ASP A 1 95 ? 19.337 0.570 -0.354 1.00 14.07 819 ASP A O 1
ATOM 873 N N A GLN A 1 96 ? 17.275 -0.293 -0.911 0.50 12.92 820 GLN A N 1
ATOM 874 N N B GLN A 1 96 ? 17.305 -0.186 -1.104 0.50 14.58 820 GLN A N 1
ATOM 875 C CA A GLN A 1 96 ? 17.774 -1.576 -1.452 0.50 13.25 820 GLN A CA 1
ATOM 876 C CA B GLN A 1 96 ? 17.866 -1.298 -1.901 0.50 15.26 820 GLN A CA 1
ATOM 877 C C A GLN A 1 96 ? 18.247 -1.440 -2.913 0.50 13.58 820 GLN A C 1
ATOM 878 C C B GLN A 1 96 ? 18.308 -0.955 -3.350 0.50 15.01 820 GLN A C 1
ATOM 879 O O A GLN A 1 96 ? 17.497 -1.038 -3.797 0.50 12.67 820 GLN A O 1
ATOM 880 O O B GLN A 1 96 ? 17.766 -0.064 -4.019 0.50 14.53 820 GLN A O 1
ATOM 891 N N . SER A 1 104 ? 23.740 -1.023 -0.699 1.00 25.52 828 SER A N 1
ATOM 892 C CA . SER A 1 104 ? 22.507 -0.397 -0.185 1.00 24.10 828 SER A CA 1
ATOM 893 C C . SER A 1 104 ? 22.810 0.887 0.607 1.00 21.77 828 SER A C 1
ATOM 894 O O . SER A 1 104 ? 23.989 1.260 0.755 1.00 22.56 828 SER A O 1
ATOM 897 N N . GLU A 1 105 ? 21.772 1.612 1.044 1.00 17.45 829 GLU A N 1
ATOM 898 C CA . GLU A 1 105 ? 22.069 2.809 1.777 1.00 16.03 829 GLU A CA 1
ATOM 899 C C . GLU A 1 105 ? 21.192 2.903 3.016 1.00 14.32 829 GLU A C 1
ATOM 900 O O . GLU A 1 105 ? 19.984 2.748 2.940 1.00 14.48 829 GLU A O 1
ATOM 906 N N . PHE A 1 106 ? 21.809 3.241 4.121 1.00 13.37 830 PHE A N 1
ATOM 907 C CA . PHE A 1 106 ? 21.128 3.457 5.383 1.00 13.21 830 PHE A CA 1
ATOM 908 C C . PHE A 1 106 ? 20.398 4.780 5.292 1.00 12.67 830 PHE A C 1
ATOM 909 O O . PHE A 1 106 ? 20.995 5.816 4.932 1.00 14.32 830 PHE A O 1
ATOM 917 N N . LEU A 1 107 ? 19.095 4.755 5.628 1.00 12.59 831 LEU A N 1
ATOM 918 C CA . LEU A 1 107 ? 18.286 5.992 5.559 1.00 13.59 831 LEU A CA 1
ATOM 919 C C . LEU A 1 107 ? 17.805 6.454 6.934 1.00 14.78 831 LEU A C 1
ATOM 920 O O . LEU A 1 107 ? 16.973 7.339 7.040 1.00 16.95 831 LEU A O 1
ATOM 925 N N . GLY A 1 108 ? 18.234 5.791 8.009 1.00 12.46 832 GLY A N 1
ATOM 926 C CA . GLY A 1 108 ? 17.923 6.315 9.326 1.00 12.93 832 GLY A CA 1
ATOM 927 C C . GLY A 1 108 ? 17.364 5.286 10.275 1.00 13.03 832 GLY A C 1
ATOM 928 O O . GLY A 1 108 ? 17.011 4.185 9.873 1.00 11.87 832 GLY A O 1
ATOM 929 N N . GLU A 1 109 ? 17.375 5.661 11.550 1.00 11.88 833 GLU A N 1
ATOM 930 C CA . GLU A 1 109 ? 17.026 4.745 12.624 1.00 11.50 833 GLU A CA 1
ATOM 931 C C . GLU A 1 109 ? 16.063 5.428 13.565 1.00 11.47 833 GLU A C 1
ATOM 932 O O . GLU A 1 109 ? 16.196 6.637 13.841 1.00 13.75 833 GLU A O 1
ATOM 938 N N . ILE A 1 110 ? 15.107 4.666 14.056 1.00 10.81 834 ILE A N 1
ATOM 939 C CA . ILE A 1 110 ? 14.267 5.071 15.179 1.00 11.72 834 ILE A CA 1
ATOM 940 C C . ILE A 1 110 ? 14.440 3.982 16.245 1.00 10.81 834 ILE A C 1
ATOM 941 O O . ILE A 1 110 ? 14.305 2.797 15.966 1.00 12.40 834 ILE A O 1
ATOM 946 N N . LEU A 1 111 ? 14.778 4.346 17.452 1.00 10.82 835 LEU A N 1
ATOM 947 C CA . LEU A 1 111 ? 15.070 3.376 18.546 1.00 11.14 835 LEU A CA 1
ATOM 948 C C . LEU A 1 111 ? 14.050 3.647 19.644 1.00 11.80 835 LEU A C 1
ATOM 949 O O . LEU A 1 111 ? 14.093 4.742 20.255 1.00 13.96 835 LEU A O 1
ATOM 954 N N . ILE A 1 112 ? 13.146 2.708 19.882 1.00 11.44 836 ILE A N 1
ATOM 955 C CA . ILE A 1 112 ? 12.039 2.966 20.825 1.00 12.14 836 ILE A CA 1
ATOM 956 C C . ILE A 1 112 ? 12.227 2.089 22.033 1.00 11.26 836 ILE A C 1
ATOM 957 O O . ILE A 1 112 ? 12.116 0.866 21.946 1.00 12.27 836 ILE A O 1
ATOM 962 N N . GLU A 1 113 ? 12.494 2.673 23.166 1.00 11.95 837 GLU A N 1
ATOM 963 C CA . GLU A 1 113 ? 12.528 1.959 24.459 1.00 11.98 837 GLU A CA 1
ATOM 964 C C . GLU A 1 113 ? 11.115 1.522 24.844 1.00 11.19 837 GLU A C 1
ATOM 965 O O . GLU A 1 113 ? 10.206 2.386 24.867 1.00 11.64 837 GLU A O 1
ATOM 971 N N A LEU A 1 114 ? 10.904 0.242 25.134 0.50 10.60 838 LEU A N 1
ATOM 972 N N B LEU A 1 114 ? 10.877 0.253 25.144 0.50 11.45 838 LEU A N 1
ATOM 973 C CA A LEU A 1 114 ? 9.542 -0.202 25.454 0.50 10.71 838 LEU A CA 1
ATOM 974 C CA B LEU A 1 114 ? 9.483 -0.137 25.429 0.50 12.44 838 LEU A CA 1
ATOM 975 C C A LEU A 1 114 ? 8.952 0.491 26.664 0.50 11.83 838 LEU A C 1
ATOM 976 C C B LEU A 1 114 ? 8.925 0.406 26.755 0.50 12.81 838 LEU A C 1
ATOM 977 O O A LEU A 1 114 ? 7.735 0.744 26.657 0.50 11.29 838 LEU A O 1
ATOM 978 O O B LEU A 1 114 ? 7.719 0.492 26.942 0.50 12.24 838 LEU A O 1
ATOM 987 N N . GLU A 1 115 ? 9.768 0.815 27.677 1.00 12.28 839 GLU A N 1
ATOM 988 C CA . GLU A 1 115 ? 9.211 1.283 28.946 1.00 13.15 839 GLU A CA 1
ATOM 989 C C . GLU A 1 115 ? 8.458 2.583 28.777 1.00 13.93 839 GLU A C 1
ATOM 990 O O . GLU A 1 115 ? 7.583 2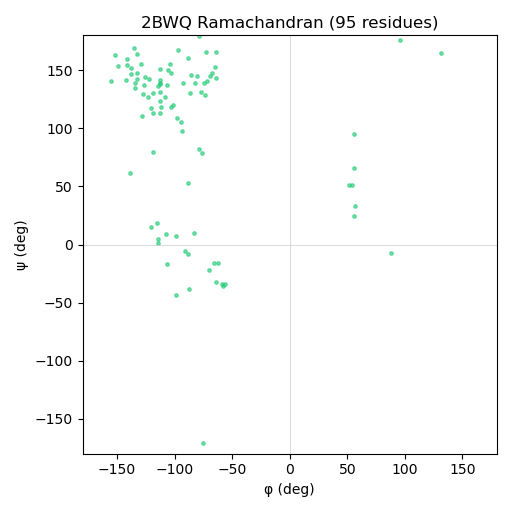.839 29.596 1.00 16.65 839 GLU A O 1
ATOM 996 N N . THR A 1 116 ? 8.791 3.387 27.790 1.00 12.55 840 THR A N 1
ATOM 997 C CA . THR A 1 116 ? 8.030 4.599 27.608 1.00 13.93 840 THR A CA 1
ATOM 998 C C . THR A 1 116 ? 7.375 4.697 26.261 1.00 13.61 840 THR A C 1
ATOM 999 O O . THR A 1 116 ? 7.010 5.787 25.827 1.00 14.08 840 THR A O 1
ATOM 1003 N N . ALA A 1 117 ? 7.296 3.598 25.531 1.00 12.12 841 ALA A N 1
ATOM 1004 C CA . ALA A 1 117 ? 6.728 3.604 24.202 1.00 12.25 841 ALA A CA 1
ATOM 1005 C C . ALA A 1 117 ? 5.234 3.960 24.233 1.00 10.36 841 ALA A C 1
ATOM 1006 O O . ALA A 1 117 ? 4.512 3.747 25.229 1.00 12.11 841 ALA A O 1
ATOM 1008 N N . LEU A 1 118 ? 4.798 4.526 23.137 1.00 12.22 842 LEU A N 1
ATOM 1009 C CA . LEU A 1 118 ? 3.374 4.833 22.905 1.00 12.15 842 LEU A CA 1
ATOM 1010 C C . LEU A 1 118 ? 2.587 3.564 22.542 1.00 11.80 842 LEU A C 1
ATOM 1011 O O . LEU A 1 118 ? 2.317 3.310 21.371 1.00 12.88 842 LEU A O 1
ATOM 1016 N N . LEU A 1 119 ? 2.258 2.775 23.543 1.00 10.61 843 LEU A N 1
ATOM 1017 C CA . LEU A 1 119 ? 1.551 1.508 23.316 1.00 11.37 843 LEU A CA 1
ATOM 1018 C C . LEU A 1 119 ? 0.049 1.709 23.316 1.00 12.02 843 LEU A C 1
ATOM 1019 O O . LEU A 1 119 ? -0.666 1.008 24.058 1.00 14.65 843 LEU A O 1
ATOM 1024 N N . ASP A 1 120 ? -0.413 2.632 22.506 1.00 10.78 844 ASP A N 1
ATOM 1025 C CA . ASP A 1 120 ? -1.796 3.096 22.533 1.00 11.06 844 ASP A CA 1
ATOM 1026 C C . ASP A 1 120 ? -2.562 2.592 21.328 1.00 11.29 844 ASP A C 1
ATOM 1027 O O . ASP A 1 120 ? -3.723 2.932 21.182 1.00 11.62 844 ASP A O 1
ATOM 1032 N N . ASP A 1 121 ? -1.984 1.680 20.544 1.00 11.13 845 ASP A N 1
ATOM 1033 C CA . ASP A 1 121 ? -2.648 1.161 19.329 1.00 10.07 845 ASP A CA 1
ATOM 1034 C C . ASP A 1 121 ? -3.052 2.231 18.343 1.00 10.38 845 ASP A C 1
ATOM 1035 O O . ASP A 1 121 ? -4.027 1.976 17.593 1.00 11.94 845 ASP A O 1
ATOM 1040 N N . GLU A 1 122 ? -2.400 3.381 18.367 1.00 10.08 846 GLU A N 1
ATOM 1041 C CA . GLU A 1 122 ? -2.615 4.417 17.375 1.00 10.36 846 GLU A CA 1
ATOM 1042 C C . GLU A 1 122 ? -1.399 4.621 16.496 1.00 11.70 846 GLU A C 1
ATOM 1043 O O . GLU A 1 122 ? -0.286 4.496 16.986 1.00 11.83 846 GLU A O 1
ATOM 1049 N N . PRO A 1 123 ? -1.530 5.038 15.259 1.00 12.82 847 PRO A N 1
ATOM 1050 C CA . PRO A 1 123 ? -0.385 5.401 14.459 1.00 12.60 847 PRO A CA 1
ATOM 1051 C C . PRO A 1 123 ? 0.232 6.733 14.932 1.00 11.87 847 PRO A C 1
ATOM 1052 O O . PRO A 1 123 ? -0.503 7.660 15.310 1.00 13.60 847 PRO A O 1
ATOM 1056 N N . HIS A 1 124 ? 1.575 6.741 14.911 1.00 11.90 848 HIS A N 1
ATOM 1057 C CA . HIS A 1 124 ? 2.306 7.960 15.193 1.00 12.91 848 HIS A CA 1
ATOM 1058 C C . HIS A 1 124 ? 3.461 8.078 14.218 1.00 13.47 848 HIS A C 1
ATOM 1059 O O . HIS A 1 124 ? 4.012 7.073 13.784 1.00 13.02 848 HIS A O 1
ATOM 1066 N N . TRP A 1 125 ? 3.846 9.332 13.952 1.00 13.75 849 TRP A N 1
ATOM 1067 C CA . TRP A 1 125 ? 5.003 9.605 13.089 1.00 12.51 849 TRP A CA 1
ATOM 1068 C C . TRP A 1 125 ? 6.272 9.748 13.923 1.00 13.97 849 TRP A C 1
ATOM 1069 O O . TRP A 1 125 ? 6.265 10.366 15.016 1.00 14.85 849 TRP A O 1
ATOM 1080 N N . TYR A 1 126 ? 7.383 9.187 13.438 1.00 12.45 850 TYR A N 1
ATOM 1081 C CA . TYR A 1 126 ? 8.697 9.276 14.061 1.00 12.98 850 TYR A CA 1
ATOM 1082 C C . TYR A 1 126 ? 9.716 9.798 13.042 1.00 13.64 850 TYR A C 1
ATOM 1083 O O . TYR A 1 126 ? 9.796 9.276 11.925 1.00 13.83 850 TYR A O 1
ATOM 1092 N N . LYS A 1 127 ? 10.562 10.704 13.525 1.00 15.70 851 LYS A N 1
ATOM 1093 C CA . LYS A 1 127 ? 11.611 11.239 12.641 1.00 17.19 851 LYS A CA 1
ATOM 1094 C C . LYS A 1 127 ? 12.722 10.236 12.505 1.00 16.92 851 LYS A C 1
ATOM 1095 O O . LYS A 1 127 ? 13.212 9.689 13.469 1.00 17.46 851 LYS A O 1
ATOM 1101 N N . LEU A 1 128 ? 13.125 9.981 11.262 1.00 17.04 852 LEU A N 1
ATOM 1102 C CA . LEU A 1 128 ? 14.321 9.137 11.002 1.00 19.65 852 LEU A CA 1
ATOM 1103 C C . LEU A 1 128 ? 15.602 9.892 11.313 1.00 21.11 852 LEU A C 1
ATOM 1104 O O . LEU A 1 128 ? 15.710 11.095 11.043 1.00 20.02 852 LEU A O 1
ATOM 1109 N N . GLN A 1 129 ? 16.555 9.211 11.930 1.00 22.48 853 GLN A N 1
ATOM 1110 C CA . GLN A 1 129 ? 17.791 9.869 12.434 1.00 24.87 853 GLN A CA 1
ATOM 1111 C C . GLN A 1 129 ? 18.921 9.174 11.735 1.00 24.53 853 GLN A C 1
ATOM 1112 O O . GLN A 1 129 ? 19.075 7.979 11.929 1.00 20.85 853 GLN A O 1
#

Radius of gyration: 14.58 Å; Cα contacts (8 Å, |Δi|>4): 334; chains: 1; bounding box: 26×35×42 Å